Protein AF-A0A8H8A0P2-F1 (afdb_monomer)

Sequence (168 aa):
APGPVGTSKRQRPNPPAAPQPGSINEGSPRQPQDGGHANAGHRHHVGADSPLRALLEASSSQGGGGGGGGGPLAGISSELTLLLLYQMERDARRREEDRRERREQEDRREEQRRREDRRREEQRRLDDQRREEERRVERCAERESREMILLALGLLAKKNAELADQVP

Mean predicted aligned error: 20.13 Å

Solvent-accessible surface area (backbone atoms only — not comparable to full-atom values): 10886 Å² total; per-residue (Å²): 138,84,87,85,90,82,90,76,86,75,83,77,81,78,81,81,82,80,85,75,95,77,78,89,84,91,82,85,82,82,84,82,87,82,83,90,77,92,80,79,86,82,73,85,67,88,78,76,90,41,74,66,56,57,53,50,52,64,64,67,63,82,75,81,82,90,74,95,70,71,57,102,58,74,85,56,56,74,67,58,51,52,53,51,52,54,50,52,52,53,52,50,48,53,56,48,50,55,50,50,53,50,49,55,52,46,52,53,51,51,49,50,49,56,53,49,51,51,51,54,51,52,50,50,54,52,52,52,48,51,54,51,49,49,54,50,51,50,56,49,52,52,49,54,51,51,52,52,52,52,52,51,51,52,52,50,52,51,54,50,50,61,50,57,76,67,61,131

Organism: NCBI:txid278681

pLDDT: mean 72.67, std 24.2, range [34.06, 97.94]

Secondary structure (DSSP, 8-state):
----------PPPPPPPPPP---------PPPP------------TT---HHHHHHHHHHT-SS-------TTTTS-HHHHHHHHHHHHHHHHHHHHHHHHHHHHHHHHHHHHHHHHHHHHHHHHHHHHHHHHHHHHHHHHHHHHHHHHHHHHHHHHHHHHHHHTT--

Structure (mmCIF, N/CA/C/O backbone):
data_AF-A0A8H8A0P2-F1
#
_entry.id   AF-A0A8H8A0P2-F1
#
loop_
_atom_site.group_PDB
_atom_site.id
_atom_site.type_symbol
_atom_site.label_atom_id
_atom_site.label_alt_id
_atom_site.label_comp_id
_atom_site.label_asym_id
_atom_site.label_entity_id
_atom_site.label_seq_id
_atom_site.pdbx_PDB_ins_code
_atom_site.Cartn_x
_atom_site.Cartn_y
_atom_site.Cartn_z
_atom_site.occupancy
_atom_site.B_iso_or_equiv
_atom_site.auth_seq_id
_atom_site.auth_comp_id
_atom_site.auth_asym_id
_atom_site.auth_atom_id
_atom_site.pdbx_PDB_model_num
ATOM 1 N N . ALA A 1 1 ? 1.739 21.064 33.652 1.00 51.06 1 ALA A N 1
ATOM 2 C CA . ALA A 1 1 ? 0.915 22.120 33.014 1.00 51.06 1 ALA A CA 1
ATOM 3 C C . ALA A 1 1 ? 1.637 23.453 33.215 1.00 51.06 1 ALA A C 1
ATOM 5 O O . ALA A 1 1 ? 2.234 23.562 34.282 1.00 51.06 1 ALA A O 1
ATOM 6 N N . PRO A 1 2 ? 1.673 24.404 32.255 1.00 51.19 2 PRO A N 1
ATOM 7 C CA . PRO A 1 2 ? 0.619 24.766 31.292 1.00 51.19 2 PRO A CA 1
ATOM 8 C C . PRO A 1 2 ? 1.035 24.708 29.797 1.00 51.19 2 PRO A C 1
ATOM 10 O O . PRO A 1 2 ? 2.216 24.637 29.478 1.00 51.19 2 PRO A O 1
ATOM 13 N N . GLY A 1 3 ? 0.043 24.707 28.890 1.00 40.91 3 GLY A N 1
ATOM 14 C CA . GLY A 1 3 ? 0.204 24.981 27.441 1.00 40.91 3 GLY A CA 1
ATOM 15 C C . GLY A 1 3 ? 0.212 26.500 27.153 1.00 40.91 3 GLY A C 1
ATOM 16 O O . GLY A 1 3 ? 0.568 27.236 28.071 1.00 40.91 3 GLY A O 1
ATOM 17 N N . PRO A 1 4 ? -0.276 27.025 25.998 1.00 57.62 4 PRO A N 1
ATOM 18 C CA . PRO A 1 4 ? -0.835 26.353 24.813 1.00 57.62 4 PRO A CA 1
ATOM 19 C C . PRO A 1 4 ? -0.499 27.046 23.443 1.00 57.62 4 PRO A C 1
ATOM 21 O O . PRO A 1 4 ? 0.295 27.972 23.367 1.00 57.62 4 PRO A O 1
ATOM 24 N N . VAL A 1 5 ? -1.191 26.597 22.381 1.00 46.31 5 VAL A N 1
ATOM 25 C CA . VAL A 1 5 ? -1.542 27.249 21.087 1.00 46.31 5 VAL A CA 1
ATOM 26 C C . VAL A 1 5 ? -0.462 27.678 20.076 1.00 46.31 5 VAL A C 1
ATOM 28 O O . VAL A 1 5 ? 0.293 28.622 20.261 1.00 46.31 5 VAL A O 1
ATOM 31 N N . GLY A 1 6 ? -0.566 27.086 18.882 1.00 43.34 6 GLY A N 1
ATOM 32 C CA . GLY A 1 6 ? 0.011 27.591 17.637 1.00 43.34 6 GLY A CA 1
ATOM 33 C C . GLY A 1 6 ? -0.710 26.995 16.429 1.00 43.34 6 GLY A C 1
ATOM 34 O O . GLY A 1 6 ? -0.173 26.146 15.726 1.00 43.34 6 GLY A O 1
ATOM 35 N N . THR A 1 7 ? -1.969 27.380 16.215 1.00 52.78 7 THR A N 1
ATOM 36 C CA . THR A 1 7 ? -2.751 27.006 15.030 1.00 52.78 7 THR A CA 1
ATOM 37 C C . THR A 1 7 ? -2.306 27.833 13.825 1.00 52.78 7 THR A C 1
ATOM 39 O O . THR A 1 7 ? -2.711 28.985 13.693 1.00 52.78 7 THR A O 1
ATOM 42 N N . SER A 1 8 ? -1.546 27.241 12.905 1.00 44.59 8 SER A N 1
ATOM 43 C CA . SER A 1 8 ? -1.316 27.825 11.577 1.00 44.59 8 SER A CA 1
ATOM 44 C C . SER A 1 8 ? -1.872 26.903 10.499 1.00 44.59 8 SER A C 1
ATOM 46 O O . SER A 1 8 ? -1.239 25.939 10.069 1.00 44.59 8 SER A O 1
ATOM 48 N N . LYS A 1 9 ? -3.099 27.222 10.071 1.00 48.91 9 LYS A N 1
ATOM 49 C CA . LYS A 1 9 ? -3.744 26.698 8.864 1.00 48.91 9 LYS A CA 1
ATOM 50 C C . LYS A 1 9 ? -2.846 26.985 7.656 1.00 48.91 9 LYS A C 1
ATOM 52 O O . LYS A 1 9 ? -2.776 28.124 7.205 1.00 48.91 9 LYS A O 1
ATOM 57 N N . ARG A 1 10 ? -2.204 25.965 7.084 1.00 44.12 10 ARG A N 1
ATOM 58 C CA . ARG A 1 10 ? -1.724 26.042 5.697 1.00 44.12 10 ARG A CA 1
ATOM 59 C C . ARG A 1 10 ? -2.863 25.622 4.776 1.00 44.12 10 ARG A C 1
ATOM 61 O O . ARG A 1 10 ? -3.256 24.457 4.751 1.00 44.12 10 ARG A O 1
ATOM 68 N N . GLN A 1 11 ? -3.407 26.605 4.063 1.00 45.31 11 GLN A N 1
ATOM 69 C CA . GLN A 1 11 ? -4.257 26.414 2.891 1.00 45.31 11 GLN A CA 1
ATOM 70 C C . GLN A 1 11 ? -3.549 25.463 1.918 1.00 45.31 11 GLN A C 1
ATOM 72 O O . GLN A 1 11 ? -2.419 25.719 1.504 1.00 45.31 11 GLN A O 1
ATOM 77 N N . ARG A 1 12 ? -4.198 24.349 1.577 1.00 48.22 12 ARG A N 1
ATOM 78 C CA . ARG A 1 12 ? -3.783 23.516 0.445 1.00 48.22 12 ARG A CA 1
ATOM 79 C C . ARG A 1 12 ? -4.371 24.138 -0.826 1.00 48.22 12 ARG A C 1
ATOM 81 O O . ARG A 1 12 ? -5.571 24.408 -0.823 1.00 48.22 12 ARG A O 1
ATOM 88 N N . PRO A 1 13 ? -3.595 24.367 -1.896 1.00 51.41 13 PRO A N 1
ATOM 89 C CA . PRO A 1 13 ? -4.180 24.647 -3.199 1.00 51.41 13 PRO A CA 1
ATOM 90 C C . PRO A 1 13 ? -4.913 23.393 -3.706 1.00 51.41 13 PRO A C 1
ATOM 92 O O . PRO A 1 13 ? -4.435 22.270 -3.530 1.00 51.41 13 PRO A O 1
ATOM 95 N N . ASN A 1 14 ? -6.100 23.595 -4.281 1.00 54.72 14 ASN A N 1
ATOM 96 C CA . ASN A 1 14 ? -6.929 22.539 -4.865 1.00 54.72 14 ASN A CA 1
ATOM 97 C C . ASN A 1 14 ? -6.149 21.747 -5.935 1.00 54.72 14 ASN A C 1
ATOM 99 O O . ASN A 1 14 ? -5.406 22.358 -6.707 1.00 54.72 14 ASN A O 1
ATOM 103 N N . PRO A 1 15 ? -6.324 20.417 -6.033 1.00 57.97 15 PRO A N 1
ATOM 104 C CA . PRO A 1 15 ? -5.781 19.659 -7.155 1.00 57.97 15 PRO A CA 1
ATOM 105 C C . PRO A 1 15 ? -6.507 20.045 -8.460 1.00 57.97 15 PRO A C 1
ATOM 107 O O . PRO A 1 15 ? -7.724 20.253 -8.431 1.00 57.97 15 PRO A O 1
ATOM 110 N N . PRO A 1 16 ? -5.805 20.148 -9.605 1.00 50.78 16 PRO A N 1
ATOM 111 C CA . PRO A 1 16 ? -6.448 20.415 -10.885 1.00 50.78 16 PRO A CA 1
ATOM 112 C C . PRO A 1 16 ? -7.352 19.246 -11.299 1.00 50.78 16 PRO A C 1
ATOM 114 O O . PRO A 1 16 ? -7.036 18.076 -11.074 1.00 50.78 16 PRO A O 1
ATOM 117 N N . ALA A 1 17 ? -8.495 19.600 -11.886 1.00 54.12 17 ALA A N 1
ATOM 118 C CA . ALA A 1 17 ? -9.534 18.685 -12.337 1.00 54.12 17 ALA A CA 1
ATOM 119 C C . ALA A 1 17 ? -9.007 17.674 -13.371 1.00 54.12 17 ALA A C 1
ATOM 121 O O . ALA A 1 17 ? -8.269 18.029 -14.290 1.00 54.12 17 ALA A O 1
ATOM 122 N N . ALA A 1 18 ? -9.418 16.414 -13.224 1.00 54.00 18 ALA A N 1
ATOM 123 C CA . ALA A 1 18 ? -9.124 15.351 -14.177 1.00 54.00 18 ALA A CA 1
ATOM 124 C C . ALA A 1 18 ? -9.871 15.587 -15.508 1.00 54.00 18 ALA A C 1
ATOM 126 O O . ALA A 1 18 ? -11.066 15.899 -15.472 1.00 54.00 18 ALA A O 1
ATOM 127 N N . PRO A 1 19 ? -9.228 15.415 -16.678 1.00 49.59 19 PRO A N 1
ATOM 128 C CA . PRO A 1 19 ? -9.935 15.454 -17.950 1.00 49.59 19 PRO A CA 1
ATOM 129 C C . PRO A 1 19 ? -10.788 14.187 -18.117 1.00 49.59 19 PRO A C 1
ATOM 131 O O . PRO A 1 19 ? -10.296 13.064 -18.008 1.00 49.59 19 PRO A O 1
ATOM 134 N N . GLN A 1 20 ? -12.086 14.385 -18.360 1.00 46.28 20 GLN A N 1
ATOM 135 C CA . GLN A 1 20 ? -13.031 13.329 -18.731 1.00 46.28 20 GLN A CA 1
ATOM 136 C C . GLN A 1 20 ? -12.746 12.819 -20.160 1.00 46.28 20 GLN A C 1
ATOM 138 O O . GLN A 1 20 ? -12.281 13.600 -20.994 1.00 46.28 20 GLN A O 1
ATOM 143 N N . PRO A 1 21 ? -13.053 11.550 -20.489 1.00 44.75 21 PRO A N 1
ATOM 144 C CA . PRO A 1 21 ? -12.908 11.037 -21.845 1.00 44.75 21 PRO A CA 1
ATOM 145 C C . PRO A 1 21 ? -14.097 11.492 -22.705 1.00 44.75 21 PRO A C 1
ATOM 147 O O . PRO A 1 21 ? -15.185 10.923 -22.642 1.00 44.75 21 PRO A O 1
ATOM 150 N N . GLY A 1 22 ? -13.885 12.551 -23.486 1.00 40.34 22 GLY A N 1
ATOM 151 C CA . GLY A 1 22 ? -14.806 13.031 -24.516 1.00 40.34 22 GLY A CA 1
ATOM 152 C C . GLY A 1 22 ? -14.509 12.401 -25.879 1.00 40.34 22 GLY A C 1
ATOM 153 O O . GLY A 1 22 ? -13.357 12.243 -26.270 1.00 40.34 22 GLY A O 1
ATOM 154 N N . SER A 1 23 ? -15.577 12.022 -26.568 1.00 39.66 23 SER A N 1
ATOM 155 C CA . SER A 1 23 ? -15.655 11.276 -27.821 1.00 39.66 23 SER A CA 1
ATOM 156 C C . SER A 1 23 ? -15.050 11.974 -29.054 1.00 39.66 23 SER A C 1
ATOM 158 O O . SER A 1 23 ? -15.161 13.187 -29.197 1.00 39.66 23 SER A O 1
ATOM 160 N N . ILE A 1 24 ? -14.492 11.153 -29.960 1.00 48.38 24 ILE A N 1
ATOM 161 C CA . ILE A 1 24 ? -14.472 11.258 -31.439 1.00 48.38 24 ILE A CA 1
ATOM 162 C C . ILE A 1 24 ? -15.214 12.466 -32.036 1.00 48.38 24 ILE A C 1
ATOM 164 O O . ILE A 1 24 ? -16.412 12.585 -31.793 1.00 48.38 24 ILE A O 1
ATOM 168 N N . ASN A 1 25 ? -14.559 13.255 -32.907 1.00 38.94 25 ASN A N 1
ATOM 169 C CA . ASN A 1 25 ? -14.804 13.196 -34.358 1.00 38.94 25 ASN A CA 1
ATOM 170 C C . ASN A 1 25 ? -13.881 14.116 -35.211 1.00 38.94 25 ASN A C 1
ATOM 172 O O . ASN A 1 25 ? -13.447 15.169 -34.759 1.00 38.94 25 ASN A O 1
ATOM 176 N N . GLU A 1 26 ? -13.699 13.695 -36.470 1.00 43.22 26 GLU A N 1
ATOM 177 C CA . GLU A 1 26 ? -13.387 14.464 -37.699 1.00 43.22 26 GLU A CA 1
ATOM 178 C C . GLU A 1 26 ? -11.952 14.924 -38.024 1.00 43.22 26 GLU A C 1
ATOM 180 O O . GLU A 1 26 ? -11.378 15.822 -37.416 1.00 43.22 26 GLU A O 1
ATOM 185 N N . GLY A 1 27 ? -11.422 14.361 -39.121 1.00 35.31 27 GLY A N 1
ATOM 186 C CA . GLY A 1 27 ? -10.255 14.897 -39.824 1.00 35.31 27 GLY A CA 1
ATOM 187 C C . GLY A 1 27 ? -9.597 13.940 -40.823 1.00 35.31 27 GLY A C 1
ATOM 188 O O . GLY A 1 27 ? -8.407 13.670 -40.708 1.00 35.31 27 GLY A O 1
ATOM 189 N N . SER A 1 28 ? -10.343 13.403 -41.796 1.00 43.59 28 SER A N 1
ATOM 190 C CA . SER A 1 28 ? -9.764 12.686 -42.949 1.00 43.59 28 SER A CA 1
ATOM 191 C C . SER A 1 28 ? -8.855 13.585 -43.797 1.00 43.59 28 SER A C 1
ATOM 193 O O . SER A 1 28 ? -9.197 14.742 -44.043 1.00 43.59 28 SER A O 1
ATOM 195 N N . PRO A 1 29 ? -7.848 12.992 -44.460 1.00 43.25 29 PRO A N 1
ATOM 196 C CA . PRO A 1 29 ? -7.598 13.303 -45.856 1.00 43.25 29 PRO A CA 1
ATOM 197 C C . PRO A 1 29 ? -7.780 12.068 -46.746 1.00 43.25 29 PRO A C 1
ATOM 199 O O . PRO A 1 29 ? -7.677 10.916 -46.333 1.00 43.25 29 PRO A O 1
ATOM 202 N N . ARG A 1 30 ? -8.155 12.379 -47.981 1.00 43.59 30 ARG A N 1
ATOM 203 C CA . ARG A 1 30 ? -8.782 11.530 -48.990 1.00 43.59 30 ARG A CA 1
ATOM 204 C C . ARG A 1 30 ? -7.837 10.469 -49.565 1.00 43.59 30 ARG A C 1
ATOM 206 O O . ARG A 1 30 ? -6.659 10.733 -49.782 1.00 43.59 30 ARG A O 1
ATOM 213 N N . GLN A 1 31 ? -8.413 9.310 -49.887 1.00 40.72 31 GLN A N 1
ATOM 214 C CA . GLN A 1 31 ? -7.850 8.333 -50.825 1.00 40.72 31 GLN A CA 1
ATOM 215 C C . GLN A 1 31 ? -7.613 8.954 -52.213 1.00 40.72 31 GLN A C 1
ATOM 217 O O . GLN A 1 31 ? -8.393 9.809 -52.640 1.00 40.72 31 GLN A O 1
ATOM 222 N N . PRO A 1 32 ? -6.690 8.370 -52.989 1.00 41.38 32 PRO A N 1
ATOM 223 C CA . PRO A 1 32 ? -6.979 7.930 -54.340 1.00 41.38 32 PRO A CA 1
ATOM 224 C C . PRO A 1 32 ? -7.144 6.403 -54.353 1.00 41.38 32 PRO A C 1
ATOM 226 O O . PRO A 1 32 ? -6.268 5.656 -53.916 1.00 41.38 32 PRO A O 1
ATOM 229 N N . GLN A 1 33 ? -8.306 5.958 -54.827 1.00 42.28 33 GLN A N 1
ATOM 230 C CA . GLN A 1 33 ? -8.481 4.615 -55.369 1.00 42.28 33 GLN A CA 1
ATOM 231 C C . GLN A 1 33 ? -7.743 4.562 -56.706 1.00 42.28 33 GLN A C 1
ATOM 233 O O . GLN A 1 33 ? -7.850 5.510 -57.474 1.00 42.28 33 GLN A O 1
ATOM 238 N N . ASP A 1 34 ? -7.006 3.483 -56.960 1.00 44.03 34 ASP A N 1
ATOM 239 C CA . ASP A 1 34 ? -7.187 2.684 -58.174 1.00 44.03 34 ASP A CA 1
ATOM 240 C C . ASP A 1 34 ? -6.328 1.414 -58.136 1.00 44.03 34 ASP A C 1
ATOM 242 O 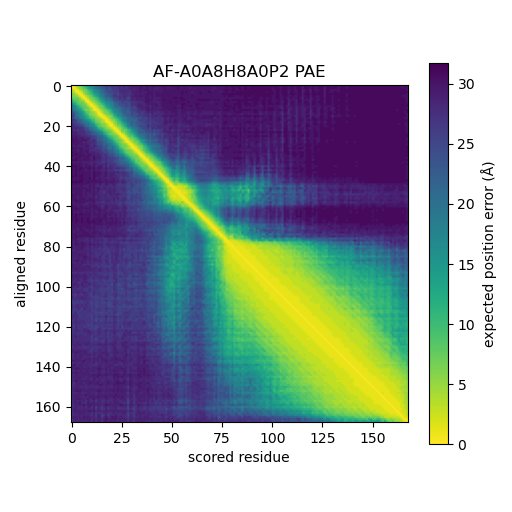O . ASP A 1 34 ? -5.162 1.431 -57.750 1.00 44.03 34 ASP A O 1
ATOM 246 N N . GLY A 1 35 ? -6.930 0.314 -58.598 1.00 34.28 35 GLY A N 1
ATOM 247 C CA . GLY A 1 35 ? -6.212 -0.839 -59.144 1.00 34.28 35 GLY A CA 1
ATOM 248 C C . GLY A 1 35 ? -5.910 -1.961 -58.158 1.00 34.28 35 GLY A C 1
ATOM 249 O O . GLY A 1 35 ? -4.838 -2.025 -57.567 1.00 34.28 35 GLY A O 1
ATOM 250 N N . GLY A 1 36 ? -6.851 -2.895 -58.016 1.00 43.72 36 GLY A N 1
ATOM 251 C CA . GLY A 1 36 ? -6.645 -4.109 -57.237 1.00 43.72 36 GLY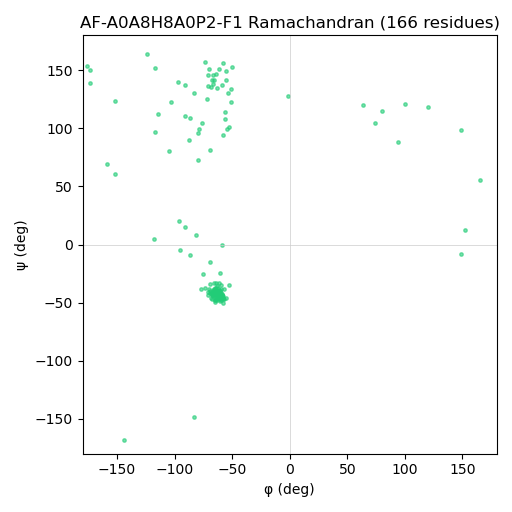 A CA 1
ATOM 252 C C . GLY A 1 36 ? -5.604 -5.050 -57.839 1.00 43.72 36 GLY A C 1
ATOM 253 O O . GLY A 1 36 ? -5.553 -5.214 -59.045 1.00 43.72 36 GLY A O 1
ATOM 254 N N . HIS A 1 37 ? -4.870 -5.741 -56.970 1.00 34.06 37 HIS A N 1
ATOM 255 C CA . HIS A 1 37 ? -4.486 -7.143 -57.124 1.00 34.06 37 HIS A CA 1
ATOM 256 C C . HIS A 1 37 ? -4.309 -7.731 -55.720 1.00 34.06 37 HIS A C 1
ATOM 258 O O . HIS A 1 37 ? -3.570 -7.209 -54.889 1.00 34.06 37 HIS A O 1
ATOM 264 N N . ALA A 1 38 ? -5.041 -8.805 -55.440 1.00 47.75 38 ALA A N 1
ATOM 265 C CA . ALA A 1 38 ? -4.857 -9.611 -54.246 1.00 47.75 38 ALA A CA 1
ATOM 266 C C . ALA A 1 38 ? -3.463 -10.254 -54.259 1.00 47.75 38 ALA A C 1
ATOM 268 O O . ALA A 1 38 ? -3.115 -10.855 -55.270 1.00 47.75 38 ALA A O 1
ATOM 269 N N . ASN A 1 39 ? -2.722 -10.220 -53.146 1.00 40.62 39 ASN A N 1
ATOM 270 C CA . ASN A 1 39 ? -2.218 -11.447 -52.521 1.00 40.62 39 ASN A CA 1
ATOM 271 C C . ASN A 1 39 ? -1.526 -11.212 -51.168 1.00 40.62 39 ASN A C 1
ATOM 273 O O . ASN A 1 39 ? -0.833 -10.223 -50.964 1.00 40.62 39 ASN A O 1
ATOM 277 N N . ALA A 1 40 ? -1.637 -12.252 -50.343 1.00 39.56 40 ALA A N 1
ATOM 278 C CA . ALA A 1 40 ? -0.712 -12.684 -49.302 1.00 39.56 40 ALA A CA 1
ATOM 279 C C . ALA A 1 40 ? -0.641 -11.874 -47.994 1.00 39.56 40 ALA A C 1
ATOM 281 O O . ALA A 1 40 ? -0.016 -10.823 -47.867 1.00 39.56 40 ALA A O 1
ATOM 282 N N . GLY A 1 41 ? -1.246 -12.486 -46.972 1.00 43.25 41 GLY A N 1
ATOM 283 C CA . GLY A 1 41 ? -1.235 -12.047 -45.589 1.00 43.25 41 GLY A CA 1
ATOM 284 C C . GLY A 1 41 ? 0.159 -11.766 -45.038 1.00 43.25 41 GLY A C 1
ATOM 285 O O . GLY A 1 41 ? 1.080 -12.575 -45.133 1.00 43.25 41 GLY A O 1
ATOM 286 N N . HIS A 1 42 ? 0.269 -10.629 -44.363 1.00 35.28 42 HIS A N 1
ATOM 287 C CA . HIS A 1 42 ? 1.361 -10.367 -43.446 1.00 35.28 42 HIS A CA 1
ATOM 288 C C . HIS A 1 42 ? 1.065 -11.072 -42.125 1.00 35.28 42 HIS A C 1
ATOM 290 O O . HIS A 1 42 ? 0.338 -10.578 -41.264 1.00 35.28 42 HIS A O 1
ATOM 296 N N . ARG A 1 43 ? 1.628 -12.277 -41.989 1.00 40.22 43 ARG A N 1
ATOM 297 C CA . ARG A 1 43 ? 1.841 -12.903 -40.686 1.00 40.22 43 ARG A CA 1
ATOM 298 C C . ARG A 1 43 ? 2.608 -11.921 -39.805 1.00 40.22 43 ARG A C 1
ATOM 300 O O . ARG A 1 43 ? 3.657 -11.417 -40.195 1.00 40.22 43 ARG A O 1
ATOM 307 N N . HIS A 1 44 ? 2.096 -11.713 -38.599 1.00 44.03 44 HIS A N 1
ATOM 308 C CA . HIS A 1 44 ? 2.831 -11.121 -37.493 1.00 44.03 44 HIS A CA 1
ATOM 309 C C . HIS A 1 44 ? 4.126 -11.911 -37.261 1.00 44.03 44 HIS A C 1
ATOM 311 O O . HIS A 1 44 ? 4.112 -12.964 -36.624 1.00 44.03 44 HIS A O 1
ATOM 317 N N . HIS A 1 45 ? 5.253 -11.410 -37.764 1.00 37.34 45 HIS A N 1
ATOM 318 C CA . HIS A 1 45 ? 6.561 -11.848 -37.302 1.00 37.34 45 HIS A CA 1
ATOM 319 C C . HIS A 1 45 ? 6.960 -11.008 -36.092 1.00 37.34 45 HIS A C 1
ATOM 321 O O . HIS A 1 45 ? 7.595 -9.962 -36.184 1.00 37.34 45 HIS A O 1
ATOM 327 N N . VAL A 1 46 ? 6.569 -11.526 -34.928 1.00 42.28 46 VAL A N 1
ATOM 328 C CA . VAL A 1 46 ? 7.297 -11.344 -33.673 1.00 42.28 46 VAL A CA 1
ATOM 329 C C . VAL A 1 46 ? 8.747 -11.764 -33.951 1.00 42.28 46 VAL A C 1
ATOM 331 O O . VAL A 1 46 ? 9.029 -12.951 -34.103 1.00 42.28 46 VAL A O 1
ATOM 334 N N . GLY A 1 47 ? 9.645 -10.796 -34.147 1.00 41.66 47 GLY A N 1
ATOM 335 C CA . GLY A 1 47 ? 11.051 -11.066 -34.482 1.00 41.66 47 GLY A CA 1
ATOM 336 C C . GLY A 1 47 ? 11.792 -10.001 -35.300 1.00 41.66 47 GLY A C 1
ATOM 337 O O . GLY A 1 47 ? 12.879 -10.302 -35.800 1.00 41.66 47 GLY A O 1
ATOM 338 N N . ALA A 1 48 ? 11.236 -8.794 -35.447 1.00 46.12 48 ALA A N 1
ATOM 339 C CA . ALA A 1 48 ? 11.791 -7.699 -36.251 1.00 46.12 48 ALA A CA 1
ATOM 340 C C . ALA A 1 48 ? 12.632 -6.672 -35.455 1.00 46.12 48 ALA A C 1
ATOM 342 O O . ALA A 1 48 ? 12.850 -5.564 -35.929 1.00 46.12 48 ALA A O 1
ATOM 343 N N . ASP A 1 49 ? 13.139 -7.014 -34.268 1.00 55.56 49 ASP A N 1
ATOM 344 C CA . ASP A 1 49 ? 13.844 -6.043 -33.410 1.00 55.56 49 ASP A CA 1
ATOM 345 C C . ASP A 1 49 ? 15.364 -5.983 -33.644 1.00 55.56 49 ASP A C 1
ATOM 347 O O . ASP A 1 49 ? 16.106 -5.432 -32.833 1.00 55.56 49 ASP A O 1
ATOM 351 N N . SER A 1 50 ? 15.858 -6.534 -34.757 1.00 56.94 50 SER A N 1
ATOM 352 C CA . SER A 1 50 ? 17.270 -6.425 -35.127 1.00 56.94 50 SER A CA 1
ATOM 353 C C . SER A 1 50 ? 17.428 -5.605 -36.412 1.00 56.94 50 SER A C 1
ATOM 355 O O . SER A 1 50 ? 17.048 -6.087 -37.484 1.00 56.94 50 SER A O 1
ATOM 357 N N . PRO A 1 51 ? 18.031 -4.401 -36.355 1.00 56.97 51 PRO A N 1
ATOM 358 C CA . PRO A 1 51 ? 18.330 -3.617 -37.554 1.00 56.97 51 PRO A CA 1
ATOM 359 C C . PRO A 1 51 ? 19.275 -4.361 -38.516 1.00 56.97 51 PRO A C 1
ATOM 361 O O . PRO A 1 51 ? 19.209 -4.142 -39.723 1.00 56.97 51 PRO A O 1
ATOM 364 N N . LEU A 1 52 ? 20.089 -5.300 -38.012 1.00 57.16 52 LEU A N 1
ATOM 365 C CA . LEU A 1 52 ? 20.913 -6.198 -38.831 1.00 57.16 52 LEU A CA 1
ATOM 366 C C . LEU A 1 52 ? 20.061 -7.145 -39.675 1.00 57.16 52 LEU A C 1
ATOM 368 O O . LEU A 1 52 ? 20.361 -7.358 -40.845 1.00 57.16 52 LEU A O 1
ATOM 372 N N . ARG A 1 53 ? 18.981 -7.686 -39.099 1.00 61.34 53 ARG A N 1
ATOM 373 C CA . ARG A 1 53 ? 18.059 -8.573 -39.813 1.00 61.34 53 ARG A CA 1
ATOM 374 C C . ARG A 1 53 ? 17.310 -7.811 -40.902 1.00 61.34 53 ARG A C 1
ATOM 376 O O . ARG A 1 53 ? 17.279 -8.289 -42.026 1.00 61.34 53 ARG A O 1
ATOM 383 N N . ALA A 1 54 ? 16.832 -6.601 -40.609 1.00 61.78 54 ALA A N 1
ATOM 384 C CA . ALA A 1 54 ? 16.176 -5.744 -41.599 1.00 61.78 54 ALA A CA 1
ATOM 385 C C . ALA A 1 54 ? 17.110 -5.351 -42.766 1.00 61.78 54 ALA A C 1
ATOM 387 O O . ALA A 1 54 ? 16.680 -5.317 -43.916 1.00 61.78 54 ALA A O 1
ATOM 388 N N . LEU A 1 55 ? 18.398 -5.097 -42.497 1.00 56.62 55 LEU A N 1
ATOM 389 C CA . LEU A 1 55 ? 19.383 -4.744 -43.531 1.00 56.62 55 LEU A CA 1
ATOM 390 C C . LEU A 1 55 ? 19.859 -5.948 -44.358 1.00 56.62 55 LEU A C 1
ATOM 392 O O . LEU A 1 55 ? 20.030 -5.826 -45.574 1.00 56.62 55 LEU A O 1
ATOM 396 N N . LEU A 1 56 ? 20.041 -7.117 -43.735 1.00 57.38 56 LEU A N 1
ATOM 397 C CA . LEU A 1 56 ? 20.325 -8.357 -44.464 1.00 57.38 56 LEU A CA 1
ATOM 398 C C . LEU A 1 56 ? 19.132 -8.784 -45.319 1.00 57.38 56 LEU A C 1
ATOM 400 O O . LEU A 1 56 ? 19.323 -9.181 -46.462 1.00 57.38 56 LEU A O 1
ATOM 404 N N . GLU A 1 57 ? 17.910 -8.677 -44.802 1.00 59.53 57 GLU A N 1
ATOM 405 C CA . GLU A 1 57 ? 16.682 -9.021 -45.525 1.00 59.53 57 GLU A CA 1
ATOM 406 C C . GLU A 1 57 ? 16.451 -8.069 -46.710 1.00 59.53 57 GLU A C 1
ATOM 408 O O . GLU A 1 57 ? 16.171 -8.527 -47.818 1.00 59.53 57 GLU A O 1
ATOM 413 N N . ALA A 1 58 ? 16.733 -6.771 -46.539 1.00 55.19 58 ALA A N 1
ATOM 414 C CA . ALA A 1 58 ? 16.770 -5.809 -47.643 1.00 55.19 58 ALA A CA 1
ATOM 415 C C . ALA A 1 58 ? 17.815 -6.181 -48.713 1.00 55.19 58 ALA A C 1
ATOM 417 O O . ALA A 1 58 ? 17.533 -6.079 -49.907 1.00 55.19 58 ALA A O 1
ATOM 418 N N . SER A 1 59 ? 18.985 -6.686 -48.303 1.00 50.75 59 SER A N 1
ATOM 419 C CA . SER A 1 59 ? 20.048 -7.141 -49.217 1.00 50.75 59 SER A CA 1
ATOM 420 C C . SER A 1 59 ? 19.742 -8.495 -49.881 1.00 50.75 59 SER A C 1
ATOM 422 O O . SER A 1 59 ? 20.229 -8.771 -50.972 1.00 50.75 59 SER A O 1
ATOM 424 N N . SER A 1 60 ? 18.916 -9.335 -49.249 1.00 47.34 60 SER A N 1
ATOM 425 C CA . SER A 1 60 ? 18.564 -10.685 -49.721 1.00 47.34 60 SER A CA 1
ATOM 426 C C . SER A 1 60 ? 17.385 -10.695 -50.699 1.00 47.34 60 SER A C 1
ATOM 428 O O . SER A 1 60 ? 17.100 -11.725 -51.304 1.00 47.34 60 SER A O 1
ATOM 430 N N . SER A 1 61 ? 16.701 -9.561 -50.880 1.00 45.69 61 SER A N 1
ATOM 431 C CA . SER A 1 61 ? 15.558 -9.425 -51.797 1.00 45.69 61 SER A CA 1
ATOM 432 C C . SER A 1 61 ? 15.946 -9.217 -53.272 1.00 45.69 61 SER A C 1
ATOM 434 O O . SER A 1 61 ? 15.085 -8.984 -54.119 1.00 45.69 61 SER A O 1
ATOM 436 N N . GLN A 1 62 ? 17.231 -9.342 -53.623 1.00 49.56 62 GLN A N 1
ATOM 437 C CA . GLN A 1 62 ? 17.713 -9.211 -54.999 1.00 49.56 62 GLN A CA 1
ATOM 438 C C . GLN A 1 62 ? 17.464 -10.503 -55.800 1.00 49.56 62 GLN A C 1
ATOM 440 O O . GLN A 1 62 ? 18.369 -11.273 -56.105 1.00 49.56 62 GLN A O 1
ATOM 445 N N . GLY A 1 63 ? 16.198 -10.740 -56.133 1.00 46.56 63 GLY A N 1
ATOM 446 C CA . GLY A 1 63 ? 15.738 -11.887 -56.910 1.00 46.56 63 GLY A CA 1
ATOM 447 C C . GLY A 1 63 ? 14.464 -11.571 -57.686 1.00 46.56 63 GLY A C 1
ATOM 448 O O . GLY A 1 63 ? 13.447 -12.218 -57.473 1.00 46.56 63 GLY A O 1
ATOM 449 N N . GLY A 1 64 ? 14.524 -10.581 -58.583 1.00 38.03 64 GLY A N 1
ATOM 450 C CA . GLY A 1 64 ? 13.521 -10.365 -59.632 1.00 38.03 64 GLY A CA 1
ATOM 451 C C . GLY A 1 64 ? 12.812 -9.010 -59.593 1.00 38.03 64 GLY A C 1
ATOM 452 O O . GLY A 1 64 ? 12.066 -8.714 -58.670 1.00 38.03 64 GLY A O 1
ATOM 453 N N . GLY A 1 65 ? 12.978 -8.237 -60.671 1.00 39.53 65 GLY A N 1
ATOM 454 C CA . GLY A 1 65 ? 12.121 -7.095 -61.010 1.00 39.53 65 GLY A CA 1
ATOM 455 C C . GLY A 1 65 ? 12.714 -5.742 -60.627 1.00 39.53 65 GLY A C 1
ATOM 456 O O . GLY A 1 65 ? 13.042 -5.499 -59.476 1.00 39.53 65 GLY A O 1
ATOM 457 N N . GLY A 1 66 ? 12.897 -4.874 -61.622 1.00 41.88 66 GLY A N 1
ATOM 458 C CA . GLY A 1 66 ? 13.637 -3.623 -61.495 1.00 41.88 66 GLY A CA 1
ATOM 459 C C . GLY A 1 66 ? 12.908 -2.523 -60.726 1.00 41.88 66 GLY A C 1
ATOM 460 O O . GLY A 1 66 ? 11.685 -2.481 -60.648 1.00 41.88 66 GLY A O 1
ATOM 461 N N . GLY A 1 67 ? 13.703 -1.595 -60.201 1.00 37.56 67 GLY A N 1
ATOM 462 C CA . GLY A 1 67 ? 13.231 -0.406 -59.501 1.00 37.56 67 GLY A CA 1
ATOM 463 C C . GLY A 1 67 ? 14.241 -0.010 -58.438 1.00 37.56 67 GLY A C 1
ATOM 464 O O . GLY A 1 67 ? 14.290 -0.623 -57.380 1.00 37.56 67 GLY A O 1
ATOM 465 N N . GLY A 1 68 ? 15.097 0.961 -58.754 1.00 42.78 68 GLY A N 1
ATOM 466 C CA . GLY A 1 68 ? 16.216 1.396 -57.922 1.00 42.78 68 GLY A CA 1
ATOM 467 C C . GLY A 1 68 ? 15.795 1.856 -56.528 1.00 42.78 68 GLY A C 1
ATOM 468 O O . GLY A 1 68 ? 15.484 3.020 -56.318 1.00 42.78 68 GLY A O 1
ATOM 469 N N . GLY A 1 69 ? 15.840 0.942 -55.567 1.00 44.16 69 GLY A N 1
ATOM 470 C CA . GLY A 1 69 ? 15.883 1.245 -54.146 1.00 44.16 69 GLY A CA 1
ATOM 471 C C . GLY A 1 69 ? 17.301 1.004 -53.665 1.00 44.16 69 GLY A C 1
ATOM 472 O O . GLY A 1 69 ? 17.602 -0.063 -53.139 1.00 44.16 69 GLY A O 1
ATOM 473 N N . GLY A 1 70 ? 18.196 1.967 -53.893 1.00 45.84 70 GLY A N 1
ATOM 474 C CA . GLY A 1 70 ? 19.471 1.974 -53.190 1.00 45.84 70 GLY A CA 1
ATOM 475 C C . GLY A 1 70 ? 19.152 1.974 -51.703 1.00 45.84 70 GLY A C 1
ATOM 476 O O . GLY A 1 70 ? 18.539 2.922 -51.210 1.00 45.84 70 GLY A O 1
ATOM 477 N N . GLY A 1 71 ? 19.500 0.894 -50.998 1.00 51.72 71 GLY A N 1
ATOM 478 C CA . GLY A 1 71 ? 19.426 0.887 -49.542 1.00 51.72 71 GLY A CA 1
ATOM 479 C C . GLY A 1 71 ? 20.134 2.139 -49.012 1.00 51.72 71 GLY A C 1
ATOM 480 O O . GLY A 1 71 ? 21.044 2.634 -49.677 1.00 51.72 71 GLY A O 1
ATOM 481 N N . PRO A 1 72 ? 19.767 2.673 -47.839 1.00 55.19 72 PRO A N 1
ATOM 482 C CA . PRO A 1 72 ? 20.265 3.965 -47.340 1.00 55.19 72 PRO A CA 1
ATOM 483 C C . PRO A 1 72 ? 21.800 4.059 -47.177 1.00 55.19 72 PRO A C 1
ATOM 485 O O . PRO A 1 72 ? 22.314 5.100 -46.784 1.00 55.19 72 PRO A O 1
ATOM 488 N N . LEU A 1 73 ? 22.531 2.982 -47.483 1.00 54.97 73 LEU A N 1
ATOM 489 C CA . LEU A 1 73 ? 23.983 2.838 -47.417 1.00 54.97 73 LEU A CA 1
ATOM 490 C C . LEU A 1 73 ? 24.631 2.560 -48.793 1.00 54.97 73 LEU A C 1
ATOM 492 O O . LEU A 1 73 ? 25.836 2.325 -48.862 1.00 54.97 73 LEU A O 1
ATOM 496 N N . ALA A 1 74 ? 23.860 2.578 -49.889 1.00 51.72 74 ALA A N 1
ATOM 497 C CA . ALA A 1 74 ? 24.334 2.362 -51.258 1.00 51.72 74 ALA A CA 1
ATOM 498 C C . ALA A 1 74 ? 25.203 3.549 -51.718 1.00 51.72 74 ALA A C 1
ATOM 500 O O . ALA A 1 74 ? 24.734 4.477 -52.368 1.00 51.72 74 ALA A O 1
ATOM 501 N N . GLY A 1 75 ? 26.472 3.543 -51.313 1.00 55.19 75 GLY A N 1
ATOM 502 C CA . GLY A 1 75 ? 27.439 4.612 -51.580 1.00 55.19 75 GLY A CA 1
ATOM 503 C C . GLY A 1 75 ? 28.488 4.791 -50.482 1.00 55.19 75 GLY A C 1
ATOM 504 O O . GLY A 1 75 ? 29.446 5.535 -50.670 1.00 55.19 75 GLY A O 1
ATOM 505 N N . ILE A 1 76 ? 28.335 4.106 -49.348 1.00 60.31 76 ILE A N 1
ATOM 506 C CA . ILE A 1 76 ? 29.281 4.157 -48.235 1.00 60.31 76 ILE A CA 1
ATOM 507 C C . ILE A 1 76 ? 30.222 2.949 -48.332 1.00 60.31 76 ILE A C 1
ATOM 509 O O . ILE A 1 76 ? 29.777 1.850 -48.667 1.00 60.31 76 ILE A O 1
ATOM 513 N N . SER A 1 77 ? 31.521 3.126 -48.058 1.00 67.44 77 SER A N 1
ATOM 514 C CA . SER A 1 77 ? 32.459 1.995 -48.042 1.00 67.44 77 SER A CA 1
ATOM 515 C C . SER A 1 77 ? 31.975 0.908 -47.070 1.00 67.44 77 SER A C 1
ATOM 517 O O . SER A 1 77 ? 31.317 1.192 -46.061 1.00 67.44 77 SER A O 1
ATOM 519 N N . SER A 1 78 ? 32.288 -0.352 -47.373 1.00 72.12 78 SER A N 1
ATOM 520 C CA . SER A 1 78 ? 31.904 -1.509 -46.551 1.00 72.12 78 SER A CA 1
ATOM 521 C C . SER A 1 78 ? 32.325 -1.350 -45.082 1.00 72.12 78 SER A C 1
ATOM 523 O O . SER A 1 78 ? 31.580 -1.726 -44.179 1.00 72.12 78 SER A O 1
ATOM 525 N N . GLU A 1 79 ? 33.468 -0.711 -44.832 1.00 76.75 79 GLU A N 1
ATOM 526 C CA . GLU A 1 79 ? 33.993 -0.421 -43.493 1.00 76.75 79 GLU A CA 1
ATOM 527 C C . GLU A 1 79 ? 33.163 0.621 -42.729 1.00 76.75 79 GLU A C 1
ATOM 529 O O . GLU A 1 79 ? 32.868 0.447 -41.546 1.00 76.75 79 GLU A O 1
ATOM 534 N N . LEU A 1 80 ? 32.725 1.687 -43.400 1.00 80.56 80 LEU A N 1
ATOM 535 C CA . LEU A 1 80 ? 31.873 2.714 -42.795 1.00 80.56 80 LEU A CA 1
ATOM 536 C C . LEU A 1 80 ? 30.464 2.179 -42.498 1.00 80.56 80 LEU A C 1
ATOM 538 O O . LEU A 1 80 ? 29.865 2.542 -41.485 1.00 80.56 80 LEU A O 1
ATOM 542 N N . THR A 1 81 ? 29.959 1.273 -43.337 1.00 83.38 81 THR A N 1
ATOM 543 C CA . THR A 1 81 ? 28.701 0.555 -43.084 1.00 83.38 81 THR A CA 1
ATOM 544 C C . THR A 1 81 ? 28.791 -0.292 -41.812 1.00 83.38 81 THR A C 1
ATOM 546 O O . THR A 1 81 ? 27.895 -0.234 -40.969 1.00 83.38 81 THR A O 1
ATOM 549 N N . LEU A 1 82 ? 29.894 -1.026 -41.624 1.00 86.94 82 LEU A N 1
ATOM 550 C CA . LEU A 1 82 ? 30.143 -1.806 -40.406 1.00 86.94 82 LEU A CA 1
ATOM 551 C C . LEU A 1 82 ? 30.238 -0.917 -39.157 1.00 86.94 82 LEU A C 1
ATOM 553 O O . LEU A 1 82 ? 29.670 -1.255 -38.117 1.00 86.94 82 LEU A O 1
ATOM 557 N N . LEU A 1 83 ? 30.901 0.238 -39.259 1.00 89.50 83 LEU A N 1
ATOM 558 C CA . LEU A 1 83 ? 31.009 1.182 -38.147 1.00 89.50 83 LEU A CA 1
ATOM 559 C C . LEU A 1 83 ? 29.640 1.752 -37.742 1.00 89.50 83 LEU A C 1
ATOM 561 O O . LEU A 1 83 ? 29.336 1.830 -36.550 1.00 89.50 83 LEU A O 1
ATOM 565 N N . LEU A 1 84 ? 28.801 2.115 -38.717 1.00 88.69 84 LEU A N 1
ATOM 566 C CA . LEU A 1 84 ? 27.453 2.625 -38.463 1.00 88.69 84 LEU A CA 1
ATOM 567 C C . LEU A 1 84 ? 26.554 1.558 -37.823 1.00 88.69 84 LEU A C 1
ATOM 569 O O . LEU A 1 84 ? 25.846 1.842 -36.858 1.00 88.69 84 LEU A O 1
ATOM 573 N N . LEU A 1 85 ? 26.623 0.319 -38.317 1.00 87.38 85 LEU A N 1
ATOM 574 C CA . LEU A 1 85 ? 25.909 -0.824 -37.744 1.00 87.38 85 LEU A CA 1
ATOM 575 C C . LEU A 1 85 ? 26.274 -1.044 -36.272 1.00 87.38 85 LEU A C 1
ATOM 577 O O . LEU A 1 85 ? 25.384 -1.169 -35.431 1.00 87.38 85 LEU A O 1
ATOM 581 N N . TYR A 1 86 ? 27.568 -1.020 -35.952 1.00 90.88 86 TYR A N 1
ATOM 582 C CA . TYR A 1 86 ? 28.048 -1.169 -34.580 1.00 90.88 86 TYR A CA 1
ATOM 583 C C . TYR A 1 86 ? 27.541 -0.050 -33.657 1.00 90.88 86 TYR A C 1
ATOM 585 O O . TYR A 1 86 ? 27.139 -0.312 -32.521 1.00 90.88 86 TYR A O 1
ATOM 593 N N . GLN A 1 87 ? 27.514 1.198 -34.137 1.00 92.94 87 GLN A N 1
ATOM 594 C CA . GLN A 1 87 ? 26.978 2.325 -33.367 1.00 92.94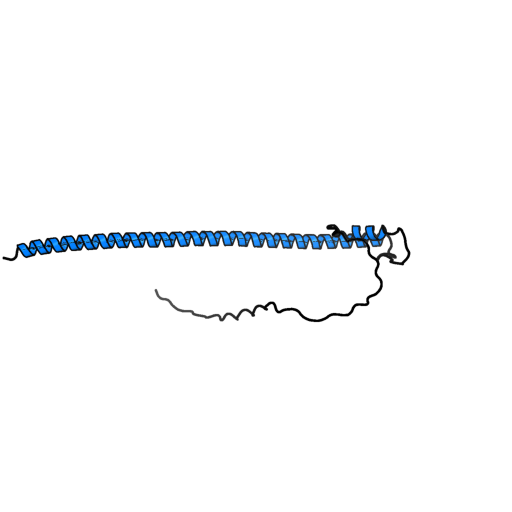 87 GLN A CA 1
ATOM 595 C C . GLN A 1 87 ? 25.480 2.164 -33.090 1.00 92.94 87 GLN A C 1
ATOM 597 O O . GLN A 1 87 ? 25.060 2.282 -31.939 1.00 92.94 87 GLN A O 1
ATOM 602 N N . MET A 1 88 ? 24.688 1.816 -34.109 1.00 91.44 88 MET A N 1
ATOM 603 C CA . MET A 1 88 ? 23.251 1.587 -33.934 1.00 91.44 88 MET A CA 1
ATOM 604 C C . MET A 1 88 ? 22.960 0.437 -32.971 1.00 91.44 88 MET A C 1
ATOM 606 O O . MET A 1 88 ? 22.045 0.540 -32.156 1.00 91.44 88 MET A O 1
ATOM 610 N N . GLU A 1 89 ? 23.724 -0.654 -33.037 1.00 92.19 89 GLU A N 1
ATOM 611 C CA . GLU A 1 89 ? 23.552 -1.781 -32.121 1.00 92.19 89 GLU A CA 1
ATOM 612 C C . GLU A 1 89 ? 23.894 -1.386 -30.680 1.00 92.19 89 GLU A C 1
ATOM 614 O O . GLU A 1 89 ? 23.171 -1.733 -29.745 1.00 92.19 89 GLU A O 1
ATOM 619 N N . ARG A 1 90 ? 24.956 -0.599 -30.486 1.00 92.75 90 ARG A N 1
ATOM 620 C CA . ARG A 1 90 ? 25.329 -0.082 -29.167 1.00 92.75 90 ARG A CA 1
ATOM 621 C C . ARG A 1 90 ? 24.249 0.832 -28.587 1.00 92.75 90 ARG A C 1
ATOM 623 O O . ARG A 1 90 ? 23.943 0.730 -27.400 1.00 92.75 90 ARG A O 1
ATOM 630 N N . ASP A 1 91 ? 23.651 1.683 -29.412 1.00 93.38 91 ASP A N 1
ATOM 631 C CA . ASP A 1 91 ? 22.553 2.558 -29.000 1.00 93.38 91 ASP A CA 1
ATOM 632 C C . ASP A 1 91 ? 21.265 1.776 -28.721 1.00 93.38 91 ASP A C 1
ATOM 634 O O . ASP A 1 91 ? 20.552 2.077 -27.761 1.00 93.38 91 ASP A O 1
ATOM 638 N N . ALA A 1 92 ? 20.974 0.744 -29.518 1.00 93.44 92 ALA A N 1
ATOM 639 C CA . ALA A 1 92 ? 19.845 -0.149 -29.287 1.00 93.44 92 ALA A CA 1
ATOM 640 C C . ALA A 1 92 ? 19.986 -0.884 -27.948 1.00 93.44 92 ALA A C 1
ATOM 642 O O . ALA A 1 92 ? 19.038 -0.891 -27.164 1.00 93.44 92 ALA A O 1
ATOM 643 N N . ARG A 1 93 ? 21.183 -1.405 -27.645 1.00 94.44 93 ARG A N 1
ATOM 644 C CA . ARG A 1 93 ? 21.484 -2.064 -26.365 1.0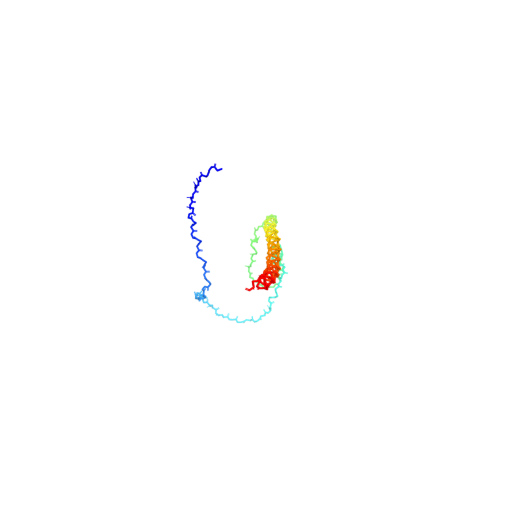0 94.44 93 ARG A CA 1
ATOM 645 C C . ARG A 1 93 ? 21.299 -1.124 -25.177 1.00 94.44 93 ARG A C 1
ATOM 647 O O . ARG A 1 93 ? 20.606 -1.489 -24.238 1.00 94.44 93 ARG A O 1
ATOM 654 N N . ARG A 1 94 ? 21.810 0.112 -25.252 1.00 95.25 94 ARG A N 1
ATOM 655 C CA . ARG A 1 94 ? 21.609 1.122 -24.193 1.00 95.25 94 ARG A CA 1
ATOM 656 C C . ARG A 1 94 ? 20.130 1.410 -23.941 1.00 95.25 94 ARG A C 1
ATOM 658 O O . ARG A 1 94 ? 19.679 1.418 -22.804 1.00 95.25 94 ARG A O 1
ATOM 665 N N . ARG A 1 95 ? 19.347 1.596 -25.009 1.00 93.56 95 ARG A N 1
ATOM 666 C CA . ARG A 1 95 ? 17.896 1.828 -24.893 1.00 93.56 95 ARG A CA 1
ATOM 667 C C . ARG A 1 95 ? 17.159 0.614 -24.337 1.00 93.56 95 ARG A C 1
ATOM 669 O O . ARG A 1 95 ? 16.131 0.774 -23.682 1.00 93.56 95 ARG A O 1
ATOM 676 N N . GLU A 1 96 ? 17.623 -0.591 -24.646 1.00 93.25 96 GLU A N 1
ATOM 677 C CA . GLU A 1 96 ? 17.043 -1.816 -24.113 1.00 93.25 96 GLU A CA 1
ATOM 678 C C . GLU A 1 96 ? 17.352 -1.982 -22.621 1.00 93.25 96 GLU A C 1
ATOM 680 O O . GLU A 1 96 ? 16.439 -2.283 -21.853 1.00 93.25 96 GLU A O 1
ATOM 685 N N . GLU A 1 97 ? 18.587 -1.712 -22.201 1.00 95.62 97 GLU A N 1
ATOM 686 C CA . GLU A 1 97 ? 18.999 -1.688 -20.793 1.00 95.62 97 GLU A CA 1
ATOM 687 C C . GLU A 1 97 ? 18.174 -0.670 -19.996 1.00 95.62 97 GLU A C 1
ATOM 689 O O . GLU A 1 97 ? 17.515 -1.056 -19.032 1.00 95.62 97 GLU A O 1
ATOM 694 N N . ASP A 1 98 ? 18.054 0.573 -20.473 1.00 96.44 98 ASP A N 1
ATOM 695 C CA . ASP A 1 98 ? 17.225 1.604 -19.831 1.00 96.44 98 ASP A CA 1
ATOM 696 C C . ASP A 1 98 ? 15.757 1.165 -19.674 1.00 96.44 98 ASP A C 1
ATOM 698 O O . ASP A 1 98 ? 15.089 1.467 -18.681 1.00 96.44 98 ASP A O 1
ATOM 702 N N . ARG A 1 99 ? 15.208 0.457 -20.671 1.00 95.31 99 ARG A N 1
ATOM 703 C CA . ARG A 1 99 ? 13.837 -0.076 -20.610 1.00 95.31 99 ARG A CA 1
ATOM 704 C C . ARG A 1 99 ? 13.718 -1.206 -19.596 1.00 95.31 99 ARG A C 1
ATOM 706 O O . ARG A 1 99 ? 12.702 -1.270 -18.905 1.00 95.31 99 ARG A O 1
ATOM 713 N N . ARG A 1 100 ? 14.713 -2.092 -19.517 1.00 96.94 100 ARG A N 1
ATOM 714 C CA . ARG A 1 100 ? 14.750 -3.184 -18.536 1.00 96.94 100 ARG A CA 1
ATOM 715 C C . ARG A 1 100 ? 14.848 -2.629 -17.122 1.00 96.94 100 ARG A C 1
ATOM 717 O O . ARG A 1 100 ? 14.018 -2.982 -16.294 1.00 96.94 100 ARG A O 1
ATOM 724 N N . GLU A 1 101 ? 15.748 -1.681 -16.880 1.00 97.12 101 GLU A N 1
ATOM 725 C CA . GLU A 1 101 ? 15.890 -1.026 -15.578 1.00 97.12 101 GLU A CA 1
ATOM 726 C C . GLU A 1 101 ? 14.607 -0.310 -15.146 1.00 97.12 101 GLU A C 1
ATOM 728 O O . GLU A 1 101 ? 14.192 -0.419 -13.992 1.00 97.12 101 GLU A O 1
ATOM 733 N N . ARG A 1 102 ? 13.929 0.386 -16.070 1.00 97.06 102 ARG A N 1
ATOM 734 C CA . ARG A 1 102 ? 12.636 1.026 -15.779 1.00 97.06 102 ARG A CA 1
ATOM 735 C C . ARG A 1 102 ? 11.562 0.013 -15.397 1.00 97.06 102 ARG A C 1
ATOM 737 O O . ARG A 1 102 ? 10.850 0.261 -14.428 1.00 97.06 102 ARG A O 1
ATOM 744 N N . ARG A 1 103 ? 11.462 -1.107 -16.120 1.00 96.38 103 ARG A N 1
ATOM 745 C CA . ARG A 1 103 ? 10.509 -2.187 -15.810 1.00 96.38 103 ARG A CA 1
ATOM 746 C C . ARG A 1 103 ? 10.811 -2.815 -14.456 1.00 96.38 103 ARG A C 1
ATOM 748 O O . ARG A 1 103 ? 9.926 -2.883 -13.619 1.00 96.38 103 ARG A O 1
A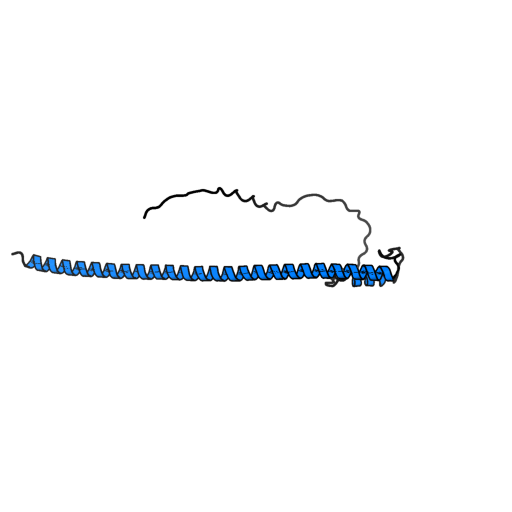TOM 755 N N . GLU A 1 104 ? 12.069 -3.155 -14.188 1.00 97.06 104 GLU A N 1
ATOM 756 C CA . GLU A 1 104 ? 12.466 -3.686 -12.882 1.00 97.06 104 GLU A CA 1
ATOM 757 C C . GLU A 1 104 ? 12.186 -2.697 -11.745 1.00 97.06 104 GLU A C 1
ATOM 759 O O . GLU A 1 104 ? 11.767 -3.086 -10.654 1.00 97.06 104 GLU A O 1
ATOM 764 N N . GLN A 1 105 ? 12.424 -1.404 -11.970 1.00 97.50 105 GLN A N 1
ATOM 765 C CA . GLN A 1 105 ? 12.130 -0.381 -10.976 1.00 97.50 105 GLN A CA 1
ATOM 766 C C . GLN A 1 105 ? 10.621 -0.244 -10.735 1.00 97.50 105 GLN A C 1
ATOM 768 O O . GLN A 1 105 ? 10.204 -0.046 -9.591 1.00 97.50 105 GLN A O 1
ATOM 773 N N . GLU A 1 106 ? 9.809 -0.335 -11.785 1.00 97.25 106 GLU A N 1
ATOM 774 C CA . GLU A 1 106 ? 8.352 -0.335 -11.692 1.00 97.25 106 GLU A CA 1
ATOM 775 C C . GLU A 1 106 ? 7.841 -1.569 -10.943 1.00 97.25 106 GLU A C 1
ATOM 777 O O . GLU A 1 106 ? 7.116 -1.404 -9.962 1.00 97.25 106 GLU A O 1
ATOM 782 N N . ASP A 1 107 ? 8.328 -2.763 -11.283 1.00 97.94 107 ASP A N 1
ATOM 783 C CA . ASP A 1 107 ? 7.985 -4.022 -10.614 1.00 97.94 107 ASP A CA 1
ATOM 784 C C . ASP A 1 107 ? 8.327 -3.972 -9.120 1.00 97.94 107 ASP A C 1
ATOM 786 O O . ASP A 1 107 ? 7.509 -4.329 -8.271 1.00 97.94 107 ASP A O 1
ATOM 790 N N . ARG A 1 108 ? 9.506 -3.445 -8.757 1.00 97.62 108 ARG A N 1
ATOM 791 C CA . ARG A 1 108 ? 9.899 -3.267 -7.346 1.00 97.62 108 ARG A CA 1
ATOM 792 C C . ARG A 1 108 ? 8.970 -2.300 -6.612 1.00 97.62 108 ARG A C 1
ATOM 794 O O . ARG A 1 108 ? 8.633 -2.533 -5.450 1.00 97.62 108 ARG A O 1
ATOM 801 N N . ARG A 1 109 ? 8.558 -1.204 -7.259 1.00 97.44 109 ARG A N 1
ATOM 802 C CA . ARG A 1 109 ? 7.611 -0.236 -6.676 1.00 97.44 109 ARG A CA 1
ATOM 803 C C . ARG A 1 109 ? 6.224 -0.846 -6.523 1.00 97.44 109 ARG A C 1
ATOM 805 O O . ARG A 1 109 ? 5.577 -0.619 -5.501 1.00 97.44 109 ARG A O 1
ATOM 812 N N . GLU A 1 110 ? 5.766 -1.610 -7.506 1.00 97.69 110 GLU A N 1
ATOM 813 C CA . GLU A 1 110 ? 4.489 -2.309 -7.4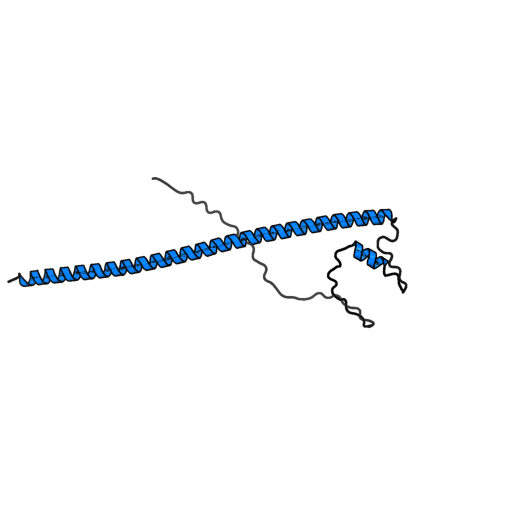38 1.00 97.69 110 GLU A CA 1
ATOM 814 C C . GLU A 1 110 ? 4.507 -3.371 -6.335 1.00 97.69 110 GLU A C 1
ATOM 816 O O . GLU A 1 110 ? 3.585 -3.440 -5.522 1.00 97.69 110 GLU A O 1
ATOM 821 N N . GLU A 1 111 ? 5.588 -4.141 -6.222 1.00 97.56 111 GLU A N 1
ATOM 822 C CA . GLU A 1 111 ? 5.740 -5.133 -5.164 1.00 97.56 111 GLU A CA 1
ATOM 823 C C . GLU A 1 111 ? 5.724 -4.482 -3.774 1.00 97.56 111 GLU A C 1
ATOM 825 O O . GLU A 1 111 ? 5.058 -4.983 -2.862 1.00 97.56 111 GLU A O 1
ATOM 830 N N . GLN A 1 112 ? 6.393 -3.337 -3.605 1.00 97.19 112 GLN A N 1
ATOM 831 C CA . GLN A 1 112 ? 6.334 -2.566 -2.362 1.00 97.19 112 GLN A CA 1
ATOM 832 C C . GLN A 1 112 ? 4.907 -2.128 -2.026 1.00 97.19 112 GLN A C 1
ATOM 834 O O . GLN A 1 112 ? 4.476 -2.326 -0.889 1.00 97.19 112 GLN A O 1
ATOM 839 N N . ARG A 1 113 ? 4.149 -1.615 -3.003 1.00 97.50 113 ARG A N 1
ATOM 840 C CA . ARG A 1 113 ? 2.735 -1.251 -2.807 1.00 97.50 113 ARG A CA 1
ATOM 841 C C . ARG A 1 113 ? 1.900 -2.458 -2.393 1.00 97.50 113 ARG A C 1
ATOM 843 O O . ARG A 1 113 ? 1.209 -2.395 -1.386 1.00 97.50 113 ARG A O 1
ATOM 850 N N . ARG A 1 114 ? 2.059 -3.601 -3.067 1.00 97.81 114 ARG A N 1
ATOM 851 C CA . ARG A 1 114 ? 1.365 -4.853 -2.709 1.00 97.81 114 ARG A CA 1
ATOM 852 C C . ARG A 1 114 ? 1.722 -5.350 -1.306 1.00 97.81 114 ARG A C 1
ATOM 854 O O . ARG A 1 114 ? 0.908 -5.995 -0.647 1.00 97.81 114 ARG A O 1
ATOM 861 N N . ARG A 1 115 ? 2.957 -5.135 -0.843 1.00 97.06 115 ARG A N 1
ATOM 862 C CA . ARG A 1 115 ? 3.359 -5.458 0.538 1.00 97.06 115 ARG A CA 1
ATOM 863 C C . ARG A 1 115 ? 2.714 -4.500 1.537 1.00 97.06 115 ARG A C 1
ATOM 865 O O . ARG A 1 115 ? 2.271 -4.945 2.591 1.00 97.06 115 ARG A O 1
ATOM 872 N N . GLU A 1 116 ? 2.648 -3.213 1.215 1.00 96.94 116 GLU A N 1
ATOM 873 C CA . GLU A 1 116 ? 2.000 -2.214 2.062 1.00 96.94 116 GLU A CA 1
ATOM 874 C C . GLU A 1 116 ? 0.487 -2.440 2.160 1.00 96.94 116 GLU A C 1
ATOM 876 O O . GLU A 1 116 ? -0.061 -2.422 3.260 1.00 96.94 116 GLU A O 1
ATOM 881 N N . ASP A 1 117 ? -0.177 -2.738 1.046 1.00 97.25 117 ASP A N 1
ATOM 882 C CA . ASP A 1 117 ? -1.610 -3.026 1.015 1.00 97.25 117 ASP A CA 1
ATOM 883 C C . ASP A 1 117 ? -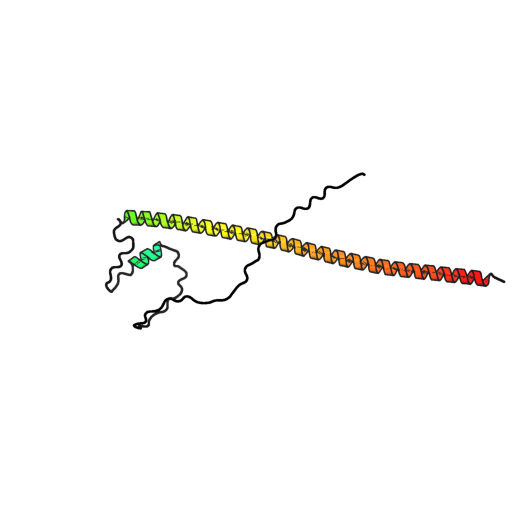1.952 -4.261 1.850 1.00 97.25 117 ASP A C 1
ATOM 885 O O . ASP A 1 117 ? -2.884 -4.213 2.650 1.00 97.25 117 ASP A O 1
ATOM 889 N N . ARG A 1 118 ? -1.135 -5.322 1.771 1.00 97.44 118 ARG A N 1
ATOM 890 C CA . ARG A 1 118 ? -1.282 -6.503 2.636 1.00 97.44 118 ARG A CA 1
ATOM 891 C C . ARG A 1 118 ? -1.187 -6.152 4.121 1.00 97.44 118 ARG A C 1
ATOM 893 O O . ARG A 1 118 ? -2.024 -6.594 4.898 1.00 97.44 118 ARG A O 1
ATOM 900 N N . ARG A 1 119 ? -0.223 -5.311 4.512 1.00 97.69 119 ARG A N 1
ATOM 901 C CA . ARG A 1 119 ? -0.092 -4.842 5.905 1.00 97.69 119 ARG A CA 1
ATOM 902 C C . ARG A 1 119 ? -1.288 -4.001 6.342 1.00 97.69 119 ARG A C 1
ATOM 904 O O . ARG A 1 119 ? -1.762 -4.145 7.462 1.00 97.69 119 ARG A O 1
ATOM 911 N N . ARG A 1 120 ? -1.787 -3.121 5.471 1.00 97.38 120 ARG A N 1
ATOM 912 C CA . ARG A 1 120 ? -2.971 -2.296 5.754 1.00 97.38 120 ARG A CA 1
ATOM 913 C C . ARG A 1 120 ? -4.224 -3.150 5.905 1.00 97.38 120 ARG A C 1
ATOM 915 O O . ARG A 1 120 ? -5.052 -2.857 6.761 1.00 97.38 120 ARG A O 1
ATOM 922 N N . GLU A 1 121 ? -4.377 -4.180 5.082 1.00 97.31 121 GLU A N 1
ATOM 923 C CA . GLU A 1 121 ? -5.496 -5.112 5.175 1.00 97.31 121 GLU A CA 1
ATOM 924 C C . GLU A 1 121 ? -5.429 -5.937 6.464 1.00 97.31 121 GLU A C 1
ATOM 926 O O . GLU A 1 121 ? -6.428 -6.050 7.171 1.00 97.31 121 GLU A O 1
ATOM 931 N N . GLU A 1 122 ? -4.251 -6.451 6.814 1.00 97.12 122 GLU A N 1
ATOM 932 C CA . GLU A 1 122 ? -4.028 -7.165 8.072 1.00 97.12 122 GLU A CA 1
ATOM 933 C C . GLU A 1 122 ? -4.344 -6.280 9.284 1.00 97.12 122 GLU A C 1
ATOM 935 O O . GLU A 1 122 ? -5.088 -6.695 10.170 1.00 97.12 122 GLU A O 1
ATOM 940 N N . GLN A 1 123 ? -3.891 -5.022 9.272 1.00 96.69 123 GLN A N 1
ATOM 941 C CA . GLN A 1 123 ? -4.213 -4.058 10.322 1.00 96.69 123 GLN A CA 1
ATOM 942 C C . GLN A 1 123 ? -5.726 -3.838 10.455 1.00 96.69 123 GLN A C 1
ATOM 944 O O . GLN A 1 123 ? -6.249 -3.845 11.564 1.00 96.69 123 GLN A O 1
ATOM 949 N N . ARG A 1 124 ? -6.451 -3.705 9.336 1.00 97.88 124 ARG A N 1
ATOM 950 C CA . ARG A 1 124 ? -7.918 -3.569 9.358 1.00 97.88 124 ARG A CA 1
ATOM 951 C C . ARG A 1 124 ? -8.595 -4.790 9.972 1.00 97.88 124 ARG A C 1
ATOM 953 O O . ARG A 1 124 ? -9.513 -4.625 10.764 1.00 97.88 124 ARG A O 1
ATOM 960 N N . ARG A 1 125 ? -8.129 -6.000 9.647 1.00 97.69 125 ARG A N 1
ATOM 961 C CA . ARG A 1 125 ? -8.670 -7.238 10.232 1.00 97.69 125 ARG A CA 1
ATOM 962 C C . ARG A 1 125 ? -8.469 -7.276 11.745 1.00 97.69 125 ARG A C 1
ATOM 964 O O . ARG A 1 125 ? -9.396 -7.641 12.460 1.00 97.69 125 ARG A O 1
ATOM 971 N N . LEU A 1 126 ? -7.291 -6.880 12.224 1.00 97.62 126 LEU A N 1
ATOM 972 C CA . LEU A 1 126 ? -7.004 -6.795 13.658 1.00 97.62 126 LEU A CA 1
ATOM 973 C C . LEU A 1 126 ? -7.869 -5.733 14.347 1.00 97.62 1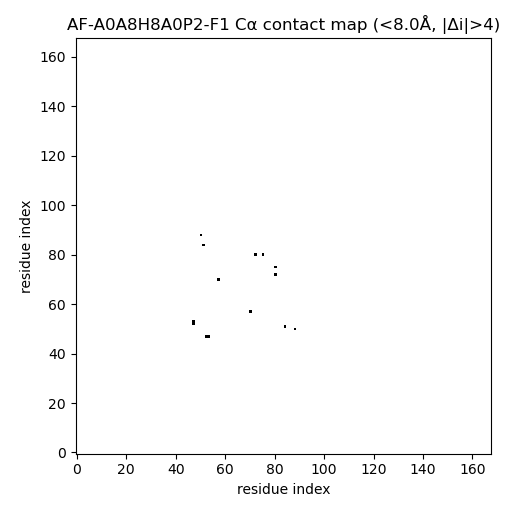26 LEU A C 1
ATOM 975 O O . LEU A 1 126 ? -8.417 -5.987 15.418 1.00 97.62 126 LEU A O 1
ATOM 979 N N . ASP A 1 127 ? -8.039 -4.567 13.725 1.00 97.38 127 ASP A N 1
ATOM 980 C CA . ASP A 1 127 ? -8.885 -3.499 14.260 1.00 97.38 127 ASP A CA 1
ATOM 981 C C . ASP A 1 127 ? -10.359 -3.934 14.341 1.00 97.38 127 ASP A C 1
ATOM 983 O O . ASP A 1 127 ? -11.037 -3.656 15.333 1.00 97.38 127 ASP A O 1
ATOM 987 N N . ASP A 1 128 ? -10.858 -4.644 13.327 1.00 97.38 128 ASP A N 1
ATOM 988 C CA . ASP A 1 128 ? -12.220 -5.178 13.310 1.00 97.38 128 ASP A CA 1
ATOM 989 C C . ASP A 1 128 ? -12.413 -6.273 14.370 1.00 97.38 128 ASP A C 1
ATOM 991 O O . ASP A 1 128 ? -13.414 -6.246 15.089 1.00 97.38 128 ASP A O 1
ATOM 995 N N . GLN A 1 129 ? -11.436 -7.173 14.545 1.00 96.94 129 GLN A N 1
ATOM 996 C CA . GLN A 1 129 ? -11.442 -8.164 15.629 1.00 96.94 129 GLN A CA 1
ATOM 997 C C . GLN A 1 129 ? -11.471 -7.494 17.003 1.00 96.94 129 GLN A C 1
ATOM 999 O O . GLN A 1 129 ? -12.323 -7.822 17.826 1.00 96.94 129 GLN A O 1
ATOM 1004 N N . ARG A 1 130 ? -10.604 -6.501 17.232 1.00 97.56 130 ARG A N 1
ATOM 1005 C CA . ARG A 1 130 ? -10.550 -5.751 18.493 1.00 97.56 130 ARG A CA 1
ATOM 1006 C C . ARG A 1 130 ? -11.886 -5.076 18.800 1.00 97.56 130 ARG A C 1
ATOM 1008 O O . ARG A 1 130 ? -12.361 -5.137 19.929 1.00 97.56 130 ARG A O 1
ATOM 1015 N N . ARG A 1 131 ? -12.523 -4.464 17.798 1.00 96.69 131 ARG A N 1
ATOM 1016 C CA . ARG A 1 131 ? -13.857 -3.855 17.947 1.00 96.69 131 ARG A CA 1
ATOM 1017 C C . ARG A 1 131 ? -14.934 -4.890 18.249 1.00 96.69 131 ARG A C 1
ATOM 1019 O O . ARG A 1 131 ? -15.866 -4.603 18.998 1.00 96.69 131 ARG A O 1
ATOM 1026 N N . GLU A 1 132 ? -14.857 -6.073 17.648 1.00 96.94 132 GLU A N 1
ATOM 1027 C CA . GLU A 1 132 ? -15.803 -7.145 17.939 1.00 96.94 132 GLU A CA 1
ATOM 1028 C C . GLU A 1 132 ? -15.628 -7.676 19.367 1.00 96.94 132 GLU A C 1
ATOM 1030 O O . GLU A 1 132 ? -16.622 -7.869 20.070 1.00 96.94 132 GLU A O 1
ATOM 1035 N N . GLU A 1 133 ? -14.387 -7.860 19.815 1.00 95.69 133 GLU A N 1
ATOM 1036 C CA . GLU A 1 133 ? -14.067 -8.247 21.189 1.00 95.69 133 GLU A CA 1
ATOM 1037 C C . GLU A 1 133 ? -14.537 -7.198 22.197 1.00 95.69 133 GLU A C 1
ATOM 1039 O O . GLU A 1 133 ? -15.216 -7.558 23.157 1.00 95.69 133 GLU A O 1
ATOM 1044 N N . GLU A 1 134 ? -14.293 -5.909 21.948 1.00 96.62 134 GLU A N 1
ATOM 1045 C CA . GLU A 1 134 ? -14.806 -4.817 22.788 1.00 96.62 134 GLU A CA 1
ATOM 1046 C C . GLU A 1 134 ? -16.335 -4.893 22.929 1.00 96.62 134 GLU A C 1
ATOM 1048 O O . GLU A 1 134 ? -16.853 -4.872 24.045 1.00 96.62 134 GLU A O 1
ATOM 1053 N N . ARG A 1 135 ? -17.068 -5.105 21.827 1.00 97.38 135 ARG A N 1
ATOM 1054 C CA . ARG A 1 135 ? -18.534 -5.289 21.868 1.00 97.38 135 ARG A CA 1
ATOM 1055 C C . ARG A 1 135 ? -18.956 -6.546 22.626 1.00 97.38 135 ARG A C 1
ATOM 1057 O O . ARG A 1 135 ? -20.046 -6.589 23.193 1.00 97.38 135 ARG A O 1
ATOM 1064 N N . ARG A 1 136 ? -18.162 -7.620 22.586 1.00 96.38 136 ARG A N 1
ATOM 1065 C CA . ARG A 1 136 ? -18.443 -8.841 23.360 1.00 96.38 136 ARG A CA 1
ATOM 1066 C C . ARG A 1 136 ? -18.275 -8.574 24.850 1.00 96.38 136 ARG A C 1
ATOM 1068 O O . ARG A 1 136 ? -19.174 -8.930 25.605 1.00 96.38 136 ARG A O 1
ATOM 1075 N N . VAL A 1 137 ? -17.188 -7.912 25.241 1.00 96.19 137 VAL A N 1
ATOM 1076 C CA . VAL A 1 137 ? -16.923 -7.527 26.633 1.00 96.19 137 VAL A CA 1
ATOM 1077 C C . VAL A 1 137 ? -18.017 -6.603 27.156 1.00 96.19 137 VAL A C 1
ATOM 1079 O O . VAL A 1 137 ? -18.567 -6.873 28.217 1.00 96.19 137 VAL A O 1
ATOM 1082 N N . GLU A 1 138 ? -18.402 -5.580 26.392 1.00 95.75 138 GLU A N 1
ATOM 1083 C CA . GLU A 1 138 ? -19.478 -4.655 26.766 1.00 95.75 138 GLU A CA 1
ATOM 1084 C C . GLU A 1 138 ? -20.803 -5.392 27.007 1.00 95.75 138 GLU A C 1
ATOM 1086 O O . GLU A 1 138 ? -21.429 -5.226 28.051 1.00 95.75 138 GLU A O 1
ATOM 1091 N N . ARG A 1 139 ? -21.196 -6.301 26.104 1.00 96.56 139 ARG A N 1
ATOM 1092 C CA . ARG A 1 139 ? -22.410 -7.115 26.288 1.00 96.56 139 ARG A CA 1
ATOM 1093 C C . ARG A 1 139 ? -22.339 -8.046 27.498 1.00 96.56 139 ARG A C 1
ATOM 1095 O O . ARG A 1 139 ? -23.371 -8.281 28.124 1.00 96.56 139 ARG A O 1
ATOM 1102 N N . CYS A 1 140 ? -21.172 -8.610 27.810 1.00 96.06 140 CYS A N 1
ATOM 1103 C CA . CYS A 1 140 ? -20.992 -9.418 29.019 1.00 96.06 140 CYS A CA 1
ATOM 1104 C C . CYS A 1 140 ? -21.113 -8.551 30.276 1.00 96.06 140 CYS A C 1
ATOM 1106 O O . CYS A 1 140 ? -21.890 -8.890 31.163 1.00 96.06 140 CYS A O 1
ATOM 1108 N N . ALA A 1 141 ? -20.444 -7.397 30.302 1.00 95.50 141 ALA A N 1
ATOM 1109 C CA . ALA A 1 141 ? -20.508 -6.455 31.413 1.00 95.50 141 ALA A CA 1
ATOM 1110 C C . ALA A 1 141 ? -21.936 -5.933 31.648 1.00 95.50 141 ALA A C 1
ATOM 1112 O O . ALA A 1 141 ? -22.382 -5.836 32.789 1.00 95.50 141 ALA A O 1
ATOM 1113 N N . GLU A 1 142 ? -22.700 -5.654 30.586 1.00 96.25 142 GLU A N 1
ATOM 1114 C CA . GLU A 1 142 ? -24.114 -5.287 30.710 1.00 96.25 142 GLU A CA 1
ATOM 1115 C C . GLU A 1 142 ? -24.961 -6.407 31.325 1.00 96.25 142 GLU A C 1
ATOM 1117 O O . GLU A 1 142 ? -25.852 -6.131 32.130 1.00 96.25 142 GLU A O 1
ATOM 1122 N N . ARG A 1 143 ? -24.716 -7.670 30.951 1.00 96.62 143 ARG A N 1
ATOM 1123 C CA . ARG A 1 143 ? -25.432 -8.817 31.529 1.00 96.62 143 ARG A CA 1
ATOM 1124 C C . ARG A 1 143 ? -25.112 -8.972 33.009 1.00 96.62 143 ARG A C 1
ATOM 1126 O O . ARG A 1 143 ? -26.040 -9.021 33.809 1.00 96.62 143 ARG A O 1
ATOM 1133 N N . GLU A 1 144 ? -23.831 -8.962 33.363 1.00 95.69 144 GLU A N 1
ATOM 1134 C CA . GLU A 1 144 ? -23.379 -9.045 34.755 1.00 95.69 144 GLU A CA 1
ATOM 1135 C C . GLU A 1 144 ? -23.940 -7.887 35.591 1.00 95.69 144 GLU A C 1
ATOM 1137 O O . GLU A 1 144 ? -24.454 -8.093 36.689 1.00 95.69 144 GLU A O 1
ATOM 1142 N N . SER A 1 145 ? -23.939 -6.665 35.050 1.00 96.19 145 SER A N 1
ATOM 1143 C CA . SER A 1 145 ? -24.533 -5.502 35.713 1.00 96.19 145 SER A CA 1
ATOM 1144 C C . SER A 1 145 ? -26.032 -5.688 35.972 1.00 96.19 145 SER A C 1
ATOM 1146 O O . SER A 1 145 ? -26.501 -5.430 37.083 1.00 96.19 145 SER A O 1
ATOM 1148 N N . ARG A 1 146 ? -26.792 -6.184 34.986 1.00 96.56 146 ARG A N 1
ATOM 1149 C CA . ARG A 1 146 ? -28.228 -6.467 35.150 1.00 96.56 146 ARG A CA 1
ATOM 1150 C C . ARG A 1 146 ? -28.480 -7.539 36.205 1.00 96.56 146 ARG A C 1
ATOM 1152 O O . ARG A 1 146 ? -29.380 -7.369 37.024 1.00 96.56 146 ARG A O 1
ATOM 1159 N N . GLU A 1 147 ? -27.694 -8.611 36.211 1.00 96.56 147 GLU A N 1
ATOM 1160 C CA . GLU A 1 147 ? -27.797 -9.672 37.218 1.00 96.56 147 GLU A CA 1
ATOM 1161 C C . GLU A 1 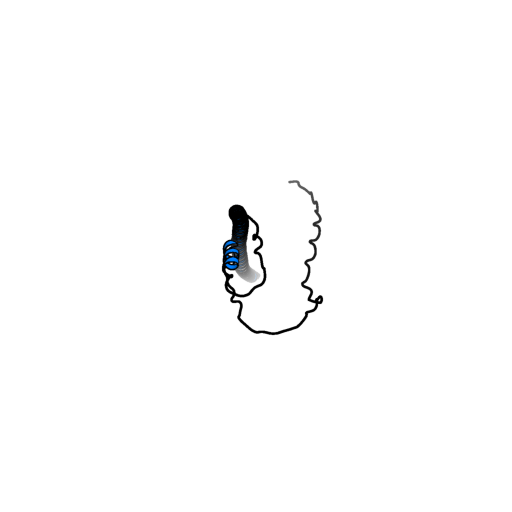147 ? -27.530 -9.132 38.627 1.00 96.56 147 GLU A C 1
ATOM 1163 O O . GLU A 1 147 ? -28.320 -9.373 39.541 1.00 96.56 147 GLU A O 1
ATOM 1168 N N . MET A 1 148 ? -26.490 -8.313 38.793 1.00 96.88 148 MET A N 1
ATOM 1169 C CA . MET A 1 148 ? -26.175 -7.672 40.071 1.00 96.88 148 MET A CA 1
ATOM 1170 C C . MET A 1 148 ? -27.295 -6.744 40.556 1.00 96.88 148 MET A C 1
ATOM 1172 O O . MET A 1 148 ? -27.633 -6.759 41.741 1.00 96.88 148 MET A O 1
ATOM 1176 N N . ILE A 1 149 ? -27.909 -5.968 39.656 1.00 97.38 149 ILE A N 1
ATOM 1177 C CA . ILE A 1 149 ? -29.057 -5.111 39.989 1.00 97.38 149 ILE A CA 1
ATOM 1178 C C . ILE A 1 149 ? -30.243 -5.958 40.461 1.00 97.38 149 ILE A C 1
ATOM 1180 O O . ILE A 1 149 ? -30.855 -5.639 41.480 1.00 97.38 149 ILE A O 1
ATOM 1184 N N . LEU A 1 150 ? -30.561 -7.049 39.760 1.00 97.44 150 LEU A N 1
ATOM 1185 C CA . LEU A 1 150 ? -31.667 -7.933 40.133 1.00 97.44 150 LEU A CA 1
ATOM 1186 C C . LEU A 1 150 ? -31.436 -8.601 41.494 1.00 97.44 150 LEU A C 1
ATOM 1188 O O . LEU A 1 150 ? -32.353 -8.642 42.315 1.00 97.44 150 LEU A O 1
ATOM 1192 N N . LEU A 1 151 ? -30.214 -9.067 41.766 1.00 97.12 151 LEU A N 1
ATOM 1193 C CA . LEU A 1 151 ? -29.844 -9.622 43.070 1.00 97.12 151 LEU A CA 1
ATOM 1194 C C . LEU A 1 151 ? -29.986 -8.579 44.187 1.00 97.12 151 LEU A C 1
ATOM 1196 O O . LEU A 1 151 ? -30.570 -8.871 45.232 1.00 97.12 151 LEU A O 1
ATOM 1200 N N . ALA A 1 152 ? -29.510 -7.352 43.958 1.00 97.06 152 ALA A N 1
ATOM 1201 C CA . ALA A 1 152 ? -29.633 -6.263 44.923 1.00 97.06 152 ALA A CA 1
ATOM 1202 C C . ALA A 1 152 ? -31.103 -5.913 45.212 1.00 97.06 152 ALA A C 1
ATOM 1204 O O . ALA A 1 152 ? -31.481 -5.768 46.375 1.00 97.06 152 ALA A O 1
ATOM 1205 N N . LEU A 1 153 ? -31.946 -5.838 44.176 1.00 97.44 153 LEU A N 1
ATOM 1206 C CA . LEU A 1 153 ? -33.384 -5.600 44.327 1.00 97.44 153 LEU A CA 1
ATOM 1207 C C . LEU A 1 153 ? -34.077 -6.730 45.098 1.00 97.44 153 LEU A C 1
ATOM 1209 O O . LEU A 1 153 ? -34.896 -6.449 45.970 1.00 97.44 153 LEU A O 1
ATOM 1213 N N . GLY A 1 154 ? -33.726 -7.992 44.830 1.00 97.50 154 GLY A N 1
ATOM 1214 C CA . GLY A 1 154 ? -34.265 -9.144 45.557 1.00 97.50 154 GLY A CA 1
ATOM 1215 C C . GLY A 1 154 ? -33.923 -9.117 47.050 1.00 97.50 154 GLY A C 1
ATOM 1216 O O . GLY A 1 154 ? -34.795 -9.335 47.893 1.00 97.50 154 GLY A O 1
ATOM 1217 N N . LEU A 1 155 ? -32.677 -8.778 47.394 1.00 97.06 155 LEU A N 1
ATOM 1218 C CA . LEU A 1 155 ? -32.255 -8.601 48.788 1.00 97.06 155 LEU A CA 1
ATOM 1219 C C . LEU A 1 155 ? -32.985 -7.436 49.468 1.00 97.06 155 LEU A C 1
ATOM 1221 O O . LEU A 1 155 ? -33.404 -7.561 50.619 1.00 97.06 155 LEU A O 1
ATOM 1225 N N . LEU A 1 156 ? -33.168 -6.319 48.758 1.00 96.81 156 LEU A N 1
ATOM 1226 C CA . LEU A 1 156 ? -33.880 -5.154 49.279 1.00 96.81 156 LEU A CA 1
ATOM 1227 C C . LEU A 1 156 ? -35.359 -5.470 49.540 1.00 96.81 156 LEU A C 1
ATOM 1229 O O . LEU A 1 156 ? -35.886 -5.125 50.595 1.00 96.81 156 LEU A O 1
ATOM 1233 N N . ALA A 1 157 ? -36.011 -6.175 48.612 1.00 95.75 157 ALA A N 1
ATOM 1234 C CA . ALA A 1 157 ? -37.392 -6.625 48.759 1.00 95.75 157 ALA A CA 1
ATOM 1235 C C . ALA A 1 157 ? -37.556 -7.560 49.965 1.00 95.75 157 ALA A C 1
ATOM 1237 O O . ALA A 1 157 ? -38.478 -7.375 50.757 1.00 95.75 157 ALA A O 1
ATOM 1238 N N . LYS A 1 158 ? -36.628 -8.508 50.151 1.00 96.38 158 LYS A N 1
ATOM 1239 C CA . LYS A 1 158 ? -36.625 -9.404 51.313 1.00 96.38 158 LYS A CA 1
ATOM 1240 C C . LYS A 1 158 ? -36.507 -8.628 52.626 1.00 96.38 158 LYS A C 1
ATOM 1242 O O . LYS A 1 158 ? -37.307 -8.837 53.530 1.00 96.38 158 LYS A O 1
ATOM 1247 N N . LYS A 1 159 ? -35.558 -7.692 52.710 1.00 95.81 159 LYS A N 1
ATOM 1248 C CA . LYS A 1 159 ? -35.373 -6.855 53.902 1.00 95.81 159 LYS A CA 1
ATOM 1249 C C . LYS A 1 159 ? -36.605 -5.993 54.198 1.00 95.81 159 LYS A C 1
ATOM 1251 O O . LYS A 1 159 ? -36.975 -5.832 55.354 1.00 95.81 159 LYS A O 1
ATOM 1256 N N . ASN A 1 160 ? -37.249 -5.452 53.166 1.00 93.94 160 ASN A N 1
ATOM 1257 C CA . ASN A 1 160 ? -38.474 -4.673 53.335 1.00 93.94 160 ASN A CA 1
ATOM 1258 C C . ASN A 1 160 ? -39.640 -5.533 53.843 1.00 93.94 160 ASN A C 1
ATOM 1260 O O . ASN A 1 160 ? -40.398 -5.059 54.683 1.00 93.94 160 ASN A O 1
ATOM 1264 N N . ALA A 1 161 ? -39.767 -6.780 53.380 1.00 93.19 161 ALA A N 1
ATOM 1265 C CA . ALA A 1 161 ? -40.763 -7.718 53.900 1.00 93.19 161 ALA A CA 1
ATOM 1266 C C . ALA A 1 161 ? -40.508 -8.049 55.382 1.00 93.19 161 ALA A C 1
ATOM 1268 O O . ALA A 1 161 ? -41.413 -7.930 56.198 1.00 93.19 161 ALA A O 1
ATOM 1269 N N . GLU A 1 162 ? -39.256 -8.346 55.749 1.00 93.75 162 GLU A N 1
ATOM 1270 C CA . GLU A 1 162 ? -38.866 -8.599 57.146 1.00 93.75 162 GLU A CA 1
ATOM 1271 C C . GLU A 1 162 ? -39.152 -7.404 58.068 1.00 93.75 162 GLU A C 1
ATOM 1273 O O . GLU A 1 162 ? -39.483 -7.594 59.236 1.00 93.75 162 GLU A O 1
ATOM 1278 N N . LEU A 1 163 ? -39.005 -6.173 57.567 1.00 92.50 163 LEU A N 1
ATOM 1279 C CA . LEU A 1 163 ? -39.344 -4.959 58.313 1.00 92.50 163 LEU A CA 1
ATOM 1280 C C . LEU A 1 163 ? -40.857 -4.745 58.419 1.00 92.50 163 LEU A C 1
ATOM 1282 O O . LEU A 1 163 ? -41.317 -4.300 59.464 1.00 92.50 163 LEU A O 1
ATOM 1286 N N . ALA A 1 164 ? -41.626 -5.055 57.372 1.00 89.19 164 ALA A N 1
ATOM 1287 C CA . ALA A 1 164 ? -43.085 -4.943 57.392 1.00 89.19 164 ALA A CA 1
ATOM 1288 C C . ALA A 1 164 ? -43.718 -5.900 58.416 1.00 89.19 164 ALA A C 1
ATOM 1290 O O . ALA A 1 164 ? -44.630 -5.495 59.129 1.00 89.19 164 ALA A O 1
ATOM 1291 N N . ASP A 1 165 ? -43.173 -7.111 58.559 1.00 88.88 165 ASP A N 1
ATOM 1292 C CA . ASP A 1 165 ? -43.609 -8.092 59.564 1.00 88.88 165 ASP A CA 1
ATOM 1293 C C . ASP A 1 165 ? -43.262 -7.681 61.014 1.00 88.88 165 ASP A C 1
ATOM 1295 O O . ASP A 1 165 ? -43.786 -8.252 61.969 1.00 88.88 165 ASP A O 1
ATOM 1299 N N . GLN A 1 166 ? -42.377 -6.692 61.200 1.00 84.19 166 GLN A N 1
ATOM 1300 C CA . GLN A 1 166 ? -41.960 -6.175 62.512 1.00 84.19 166 GLN A CA 1
ATOM 1301 C C . GLN A 1 166 ? -42.741 -4.935 62.968 1.00 84.19 166 GLN A C 1
ATOM 1303 O O . GLN A 1 166 ? -42.514 -4.463 64.084 1.00 84.19 166 GLN A O 1
ATOM 1308 N N . VAL A 1 167 ? -43.635 -4.389 62.136 1.00 62.25 167 VAL A N 1
ATOM 1309 C CA . VAL A 1 167 ? -44.504 -3.267 62.519 1.00 62.25 167 VAL A CA 1
ATOM 1310 C C . VAL A 1 167 ? -45.815 -3.835 63.092 1.00 62.25 167 VAL A C 1
ATOM 1312 O O . VAL A 1 167 ? -46.568 -4.439 62.331 1.00 62.25 167 VAL A O 1
ATOM 1315 N N . PRO A 1 168 ? -46.073 -3.697 64.410 1.00 60.06 168 PRO A N 1
ATOM 1316 C CA . PRO A 1 168 ? -47.277 -4.212 65.070 1.00 60.06 168 PRO A CA 1
ATOM 1317 C C . PRO A 1 168 ? -48.552 -3.422 64.746 1.00 60.06 168 PRO A C 1
ATOM 1319 O O . PRO A 1 168 ? -48.450 -2.216 64.415 1.00 60.06 168 PRO A O 1
#

Foldseek 3Di:
DDDDDDDDDDDDDDDDDDDDDDDDDDDDDDDDDDDDDDDDDDDPPPPPLQPVVVVVVVVVPPDDDDDDPCDPCNPPPPVVVVVVSVVVVVVSVVVVVVVVVVVVVVVVVVVVVVVVVVVVVVVVVVVVVVVVVVVVVVVVVVVVVVVVVVVVVVVVVVVVVVVVVVPD

Radius of gyration: 42.1 Å; Cα contacts (8 Å, |Δi|>4): 7; chains: 1; bounding box: 81×41×127 Å